Protein AF-A0A496W7U0-F1 (afdb_monomer_lite)

Sequence (108 aa):
MPLSRFNLAVQVLSKNGKTNIRILRNWAQSKGWVKKPRNDGPEVWGLQQNDIFSWRLKIKPEVSTRQGLESSSQKPRFDARLNDKGIYINPFTGQTGNRSVGTHLELE

Structure (mmCIF, N/CA/C/O backbone):
data_AF-A0A496W7U0-F1
#
_entry.id   AF-A0A496W7U0-F1
#
loop_
_atom_site.group_PDB
_atom_site.id
_atom_site.type_symbol
_atom_site.label_atom_id
_atom_site.label_alt_id
_atom_site.label_comp_id
_atom_site.label_asym_id
_atom_site.label_entity_id
_atom_site.label_seq_id
_atom_site.pdbx_PDB_ins_code
_atom_site.Cartn_x
_atom_site.Cartn_y
_atom_site.Cartn_z
_atom_site.occupancy
_atom_site.B_iso_or_equiv
_atom_site.auth_seq_id
_atom_site.auth_comp_id
_atom_site.auth_asym_id
_atom_site.auth_atom_id
_atom_site.pdbx_PDB_model_num
ATOM 1 N N . MET A 1 1 ? 16.725 -14.644 13.615 1.00 49.56 1 MET A N 1
ATOM 2 C CA . MET A 1 1 ? 15.330 -14.717 13.124 1.00 49.56 1 MET A CA 1
ATOM 3 C C . MET A 1 1 ? 15.364 -14.674 11.603 1.00 49.56 1 MET A C 1
ATOM 5 O O . MET A 1 1 ? 15.985 -13.746 11.092 1.00 49.56 1 MET A O 1
ATOM 9 N N . PRO A 1 2 ? 14.783 -15.645 10.879 1.00 61.38 2 PRO A N 1
ATOM 10 C CA . PRO A 1 2 ? 14.712 -15.582 9.420 1.00 61.38 2 PRO A CA 1
ATOM 11 C C . PRO A 1 2 ? 13.890 -14.363 8.972 1.00 61.38 2 PRO A C 1
ATOM 13 O O . PRO A 1 2 ? 12.953 -13.945 9.656 1.00 61.38 2 PRO A O 1
ATOM 16 N N . LEU A 1 3 ? 14.262 -13.766 7.837 1.00 65.94 3 LEU A N 1
ATOM 17 C CA . LEU A 1 3 ? 13.502 -12.673 7.229 1.00 65.94 3 LEU A CA 1
ATOM 18 C C . LEU A 1 3 ? 12.130 -13.189 6.774 1.00 65.94 3 LEU A C 1
ATOM 20 O O . LEU A 1 3 ? 12.036 -14.262 6.184 1.00 65.94 3 LEU A O 1
ATOM 24 N N . SER A 1 4 ? 11.066 -12.417 7.018 1.00 83.69 4 SER A N 1
ATOM 25 C CA . SER A 1 4 ? 9.735 -12.746 6.497 1.00 83.69 4 SER A CA 1
ATOM 26 C C . SER A 1 4 ? 9.720 -12.714 4.963 1.00 83.69 4 SER A C 1
ATOM 28 O O . SER A 1 4 ? 10.492 -11.975 4.345 1.00 83.69 4 SER A O 1
ATOM 30 N N . ARG A 1 5 ? 8.794 -13.456 4.340 1.00 86.62 5 ARG A N 1
ATOM 31 C CA . ARG A 1 5 ? 8.587 -13.453 2.875 1.00 86.62 5 ARG A CA 1
ATOM 32 C C . ARG A 1 5 ? 8.431 -12.044 2.314 1.00 86.62 5 ARG A C 1
ATOM 34 O O . ARG A 1 5 ? 9.046 -11.707 1.309 1.00 86.62 5 ARG A O 1
ATOM 41 N N . PHE A 1 6 ? 7.682 -11.197 3.020 1.00 90.25 6 PHE A N 1
ATOM 42 C CA . PHE A 1 6 ? 7.543 -9.786 2.676 1.00 90.25 6 PHE A CA 1
ATOM 43 C C . PHE A 1 6 ? 8.904 -9.081 2.604 1.00 90.25 6 PHE A C 1
ATOM 45 O O . PHE A 1 6 ? 9.186 -8.396 1.627 1.00 90.25 6 PHE A O 1
ATOM 52 N N . ASN A 1 7 ? 9.762 -9.249 3.615 1.00 89.44 7 ASN A N 1
ATOM 53 C CA . ASN A 1 7 ? 11.061 -8.579 3.651 1.00 89.44 7 ASN A CA 1
ATOM 54 C C . ASN A 1 7 ? 11.986 -9.061 2.528 1.00 89.44 7 ASN A C 1
ATOM 56 O O . ASN A 1 7 ? 12.666 -8.234 1.925 1.00 89.44 7 ASN A O 1
ATOM 60 N N . LEU A 1 8 ? 11.976 -10.360 2.217 1.00 90.00 8 LEU A N 1
ATOM 61 C CA . LEU A 1 8 ? 12.714 -10.914 1.077 1.00 90.00 8 LEU A CA 1
ATOM 62 C C . LEU A 1 8 ? 12.209 -10.328 -0.250 1.00 90.00 8 LEU A C 1
ATOM 64 O O . LEU A 1 8 ? 13.005 -9.853 -1.054 1.00 90.00 8 LEU A O 1
ATOM 68 N N . ALA A 1 9 ? 10.889 -10.263 -0.442 1.00 91.12 9 ALA A N 1
ATOM 69 C CA . ALA A 1 9 ? 10.295 -9.662 -1.633 1.00 91.12 9 ALA A CA 1
ATOM 70 C C . ALA A 1 9 ? 10.626 -8.163 -1.762 1.00 91.12 9 ALA A C 1
ATOM 72 O O . ALA A 1 9 ? 10.898 -7.685 -2.856 1.00 91.12 9 ALA A O 1
ATOM 73 N N . VAL A 1 10 ? 10.683 -7.413 -0.654 1.00 92.88 10 VAL A N 1
ATOM 74 C CA . VAL A 1 10 ? 11.091 -5.997 -0.680 1.00 92.88 10 VAL A CA 1
ATOM 75 C C . VAL A 1 10 ? 12.553 -5.816 -1.096 1.00 92.88 10 VAL A C 1
ATOM 77 O O . VAL A 1 10 ? 12.878 -4.804 -1.717 1.00 92.88 10 VAL A O 1
ATOM 80 N N . GLN A 1 11 ? 13.449 -6.755 -0.776 1.00 92.44 11 GLN A N 1
ATOM 81 C CA . GLN A 1 11 ? 14.871 -6.630 -1.122 1.00 92.44 11 GLN A CA 1
ATOM 82 C C . GLN A 1 11 ? 15.113 -6.609 -2.633 1.00 92.44 11 GLN A C 1
ATOM 84 O O . GLN A 1 11 ? 15.993 -5.868 -3.078 1.00 92.44 11 GLN A O 1
ATOM 89 N N . VAL A 1 12 ? 14.312 -7.351 -3.400 1.00 92.38 12 VAL A N 1
ATOM 90 C CA . VAL A 1 12 ? 14.453 -7.471 -4.859 1.00 92.38 12 VAL A CA 1
ATOM 91 C C . VAL A 1 12 ? 13.717 -6.385 -5.651 1.00 92.38 12 VAL A C 1
ATOM 93 O O . VAL A 1 12 ? 13.934 -6.280 -6.853 1.00 92.38 12 VAL A O 1
ATOM 96 N N . LEU A 1 13 ? 12.897 -5.547 -5.001 1.00 93.56 13 LEU A N 1
ATOM 97 C CA . LEU A 1 13 ? 12.266 -4.395 -5.660 1.00 93.56 13 LEU A CA 1
ATOM 98 C C . LEU A 1 13 ? 13.306 -3.357 -6.096 1.00 93.56 13 LEU A C 1
ATOM 100 O O . LEU A 1 13 ? 14.365 -3.195 -5.462 1.00 93.56 13 LEU A O 1
ATOM 104 N N . SER A 1 14 ? 12.953 -2.573 -7.115 1.00 95.75 14 SER A N 1
ATOM 105 C CA . SER A 1 14 ? 13.757 -1.424 -7.522 1.00 95.75 14 SER A CA 1
ATOM 106 C C . SER A 1 14 ? 13.799 -0.355 -6.420 1.00 95.75 14 SER A C 1
ATOM 108 O O . SER A 1 14 ? 13.093 -0.396 -5.401 1.00 95.75 14 SER A O 1
ATOM 110 N N . LYS A 1 15 ? 14.639 0.665 -6.625 1.00 96.06 15 LYS A N 1
ATOM 111 C CA . LYS A 1 15 ? 14.666 1.846 -5.752 1.00 96.06 15 LYS A CA 1
ATOM 112 C C . LYS A 1 15 ? 13.291 2.528 -5.687 1.00 96.06 15 LYS A C 1
ATOM 114 O O . LYS A 1 15 ? 12.916 3.007 -4.612 1.00 96.06 15 LYS A O 1
ATOM 119 N N . ASN A 1 16 ? 12.541 2.534 -6.791 1.00 95.62 16 ASN A N 1
ATOM 120 C CA . ASN A 1 16 ? 11.212 3.137 -6.854 1.00 95.62 16 ASN A CA 1
ATOM 121 C C . ASN A 1 16 ? 10.214 2.333 -6.020 1.00 95.62 16 ASN A C 1
ATOM 123 O O . ASN A 1 16 ? 9.586 2.919 -5.143 1.00 95.62 16 ASN A O 1
ATOM 127 N N . GLY A 1 17 ? 10.164 1.003 -6.154 1.00 95.94 17 GLY A N 1
ATOM 128 C CA . GLY A 1 17 ? 9.286 0.155 -5.341 1.00 95.94 17 GLY A CA 1
ATOM 129 C C . GLY A 1 17 ? 9.553 0.293 -3.841 1.00 95.94 17 GLY A C 1
ATOM 130 O O . GLY A 1 17 ? 8.630 0.490 -3.048 1.00 95.94 17 GLY A O 1
ATOM 131 N N . LYS A 1 18 ? 10.827 0.310 -3.428 1.00 97.12 18 LYS A N 1
ATOM 132 C CA . LYS A 1 18 ? 11.213 0.556 -2.022 1.00 97.12 18 LYS A CA 1
ATOM 133 C C . LYS A 1 18 ? 10.772 1.941 -1.529 1.00 97.12 18 LYS A C 1
ATOM 135 O O . LYS A 1 18 ? 10.313 2.075 -0.391 1.00 97.12 18 LYS A O 1
ATOM 140 N N . THR A 1 19 ? 10.895 2.963 -2.375 1.00 97.44 19 THR A N 1
ATOM 141 C CA . THR A 1 19 ? 10.459 4.336 -2.068 1.00 97.44 19 THR A CA 1
ATOM 142 C C . THR A 1 19 ? 8.939 4.424 -1.959 1.00 97.44 19 THR A C 1
ATOM 144 O O . THR A 1 19 ? 8.427 4.969 -0.984 1.00 97.44 19 THR A O 1
ATOM 147 N N . ASN A 1 20 ? 8.212 3.801 -2.883 1.00 98.06 20 ASN A N 1
ATOM 148 C CA . ASN A 1 20 ? 6.756 3.761 -2.897 1.00 98.06 20 ASN A CA 1
ATOM 149 C C . ASN A 1 20 ? 6.199 3.045 -1.664 1.00 98.06 20 ASN A C 1
ATOM 151 O O . ASN A 1 20 ? 5.284 3.555 -1.023 1.00 98.06 20 ASN A O 1
ATOM 155 N N . ILE A 1 21 ? 6.818 1.943 -1.225 1.00 97.81 21 ILE A N 1
ATOM 156 C CA . ILE A 1 21 ? 6.473 1.301 0.054 1.00 97.81 21 ILE A CA 1
ATOM 157 C C . ILE A 1 21 ? 6.657 2.264 1.232 1.00 97.81 21 ILE A C 1
ATOM 159 O O . ILE A 1 21 ? 5.800 2.320 2.114 1.00 97.81 21 ILE A O 1
ATOM 163 N N . ARG A 1 22 ? 7.752 3.034 1.269 1.00 97.69 22 ARG A N 1
ATOM 164 C CA . ARG A 1 22 ? 7.975 4.038 2.322 1.00 97.69 22 ARG A CA 1
ATOM 165 C C . ARG A 1 22 ? 6.886 5.114 2.307 1.00 97.69 22 ARG A C 1
ATOM 167 O O . ARG A 1 22 ? 6.350 5.426 3.365 1.00 97.69 22 ARG A O 1
ATOM 174 N N . ILE A 1 23 ? 6.534 5.636 1.133 1.00 98.12 23 ILE A N 1
ATOM 175 C CA . ILE A 1 23 ? 5.466 6.635 0.976 1.00 98.12 23 ILE A CA 1
ATOM 176 C C . ILE A 1 23 ? 4.132 6.073 1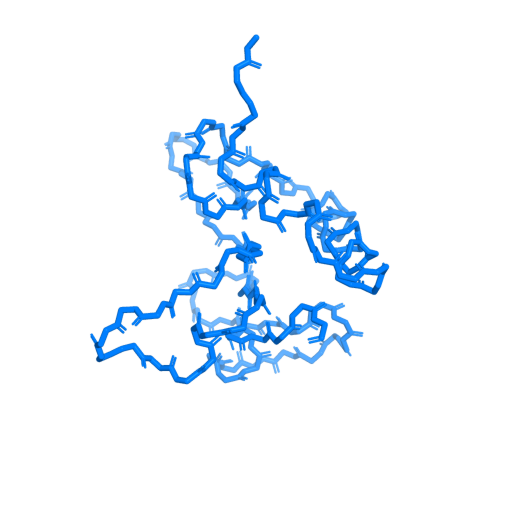.475 1.00 98.12 23 ILE A C 1
ATOM 178 O O . ILE A 1 23 ? 3.461 6.716 2.278 1.00 98.12 23 ILE A O 1
ATOM 182 N N . LEU A 1 24 ? 3.774 4.851 1.073 1.00 98.50 24 LEU A N 1
ATOM 183 C CA . LEU A 1 24 ? 2.530 4.198 1.486 1.00 98.50 24 LEU A CA 1
ATOM 184 C C . LEU A 1 24 ? 2.469 3.952 3.000 1.00 98.50 24 LEU A C 1
ATOM 186 O O . LEU A 1 24 ? 1.418 4.146 3.609 1.00 98.50 24 LEU A O 1
ATOM 190 N N . ARG A 1 25 ? 3.589 3.571 3.626 1.00 98.31 25 ARG A N 1
ATOM 191 C CA . ARG A 1 25 ? 3.693 3.436 5.090 1.00 98.31 25 ARG A CA 1
ATOM 192 C C . ARG A 1 25 ? 3.488 4.771 5.795 1.00 98.31 25 ARG A C 1
ATOM 194 O O . ARG A 1 25 ? 2.659 4.847 6.697 1.00 98.3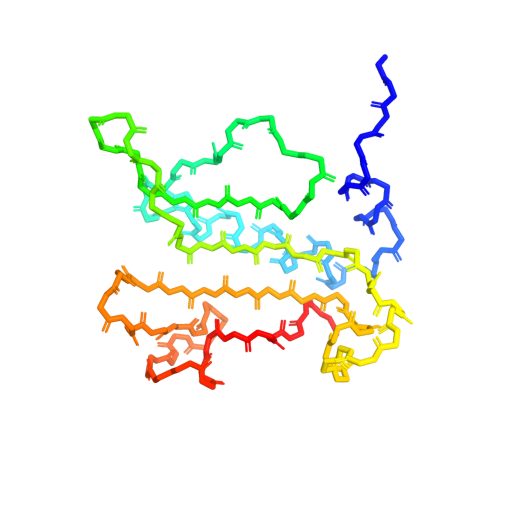1 25 ARG A O 1
ATOM 201 N N . ASN A 1 26 ? 4.187 5.815 5.353 1.00 98.19 26 ASN A N 1
ATOM 202 C CA . ASN A 1 26 ? 4.046 7.160 5.914 1.00 98.19 26 ASN A CA 1
ATOM 203 C C . ASN A 1 26 ? 2.612 7.680 5.750 1.00 98.19 26 ASN A C 1
ATOM 205 O O . ASN A 1 26 ? 2.066 8.307 6.653 1.00 98.19 26 ASN A O 1
ATOM 209 N N . TRP A 1 27 ? 1.979 7.383 4.614 1.00 97.88 27 TRP A N 1
ATOM 210 C CA . TRP A 1 27 ? 0.583 7.716 4.369 1.00 97.88 27 TRP A CA 1
ATOM 211 C C . TRP A 1 27 ? -0.367 6.970 5.315 1.00 97.88 27 TRP A C 1
ATOM 213 O O . TRP A 1 27 ? -1.235 7.590 5.917 1.00 97.88 27 TRP A O 1
ATOM 223 N N . ALA A 1 28 ? -0.192 5.662 5.517 1.00 98.19 28 ALA A N 1
ATOM 224 C CA . ALA A 1 28 ? -1.003 4.920 6.484 1.00 98.19 28 ALA A CA 1
ATOM 225 C C . ALA A 1 28 ? -0.828 5.454 7.917 1.00 98.19 28 ALA A C 1
ATOM 227 O O . ALA A 1 28 ? -1.810 5.623 8.640 1.00 98.19 28 ALA A O 1
ATOM 228 N N . GLN A 1 29 ? 0.408 5.779 8.304 1.00 97.88 29 GLN A N 1
ATOM 229 C CA . GLN A 1 29 ? 0.719 6.377 9.602 1.00 97.88 29 GLN A CA 1
ATOM 230 C C . GLN A 1 29 ? 0.070 7.754 9.776 1.00 97.88 29 GLN A C 1
ATOM 232 O O . GLN A 1 29 ? -0.517 8.011 10.823 1.00 97.88 29 GLN A O 1
ATOM 237 N N . SER A 1 30 ? 0.096 8.617 8.754 1.00 97.25 30 SER A N 1
ATOM 238 C CA . SER A 1 30 ? -0.538 9.944 8.826 1.00 97.25 30 SER A CA 1
ATOM 239 C C . SER A 1 30 ? -2.066 9.884 8.921 1.00 97.25 30 SER A C 1
ATOM 241 O O . SER A 1 30 ? -2.695 10.839 9.370 1.00 97.25 30 SER A O 1
ATOM 243 N N . LYS A 1 31 ? -2.680 8.751 8.552 1.00 96.56 31 LYS A N 1
ATOM 244 C CA . LYS A 1 31 ? -4.106 8.463 8.779 1.00 96.56 31 LYS A CA 1
ATOM 245 C C . LYS A 1 31 ? -4.407 7.859 10.155 1.00 96.56 31 LYS A C 1
ATOM 247 O O . LYS A 1 31 ? -5.569 7.572 10.435 1.00 96.56 31 LYS A O 1
ATOM 252 N N . GLY A 1 32 ? -3.394 7.637 10.992 1.00 96.44 32 GLY A N 1
ATOM 253 C CA . GLY A 1 32 ? -3.539 6.974 12.289 1.00 96.44 32 GLY A CA 1
ATOM 254 C C . GLY A 1 32 ? -3.829 5.474 12.182 1.00 96.44 32 GLY A C 1
ATOM 255 O O . GLY A 1 32 ? -4.338 4.876 13.127 1.00 96.44 32 GLY A O 1
ATOM 256 N N . TRP A 1 33 ? -3.554 4.849 11.033 1.00 96.88 33 TRP A N 1
ATOM 257 C CA . TRP A 1 33 ? -3.764 3.415 10.862 1.00 96.88 33 TRP A CA 1
ATOM 258 C C . TRP A 1 33 ? -2.629 2.621 11.493 1.00 96.88 33 TRP A C 1
ATOM 260 O O . TRP A 1 33 ? -1.456 2.985 11.408 1.00 96.88 33 TRP A O 1
ATOM 270 N N . VAL A 1 34 ? -2.982 1.484 12.078 1.00 96.19 34 VAL A N 1
ATOM 271 C CA . VAL A 1 34 ? -2.032 0.571 12.706 1.00 96.19 34 VAL A CA 1
ATOM 272 C C . VAL A 1 34 ? -1.668 -0.553 11.746 1.00 96.19 34 VAL A C 1
ATOM 274 O O . VAL A 1 34 ? -2.500 -1.049 10.978 1.00 96.19 34 VAL A O 1
ATOM 277 N N . LYS A 1 35 ? -0.403 -0.971 11.785 1.00 96.06 35 LYS A N 1
ATOM 278 C CA . LYS A 1 35 ? 0.071 -2.148 11.058 1.00 96.06 35 LYS A CA 1
ATOM 279 C C . LYS A 1 35 ? -0.452 -3.411 11.743 1.00 96.06 35 LYS A C 1
ATOM 281 O O . LYS A 1 35 ? -0.279 -3.574 12.949 1.00 96.06 35 LYS A O 1
ATOM 286 N N . LYS A 1 36 ? -1.049 -4.326 10.975 1.00 93.56 36 LYS A N 1
ATOM 287 C CA . LYS A 1 36 ? -1.513 -5.622 11.484 1.00 93.56 36 LYS A CA 1
ATOM 288 C C . LYS A 1 36 ? -0.311 -6.435 11.997 1.00 93.56 36 LYS A C 1
ATOM 290 O O . LYS A 1 36 ? 0.639 -6.634 11.230 1.00 93.56 36 LYS A O 1
ATOM 295 N N . PRO A 1 37 ? -0.325 -6.919 13.251 1.00 85.94 37 PRO A N 1
ATOM 296 C CA . PRO A 1 37 ? 0.754 -7.747 13.778 1.00 85.94 37 PRO A CA 1
ATOM 297 C C . PRO A 1 37 ? 0.785 -9.121 13.092 1.00 85.94 37 PRO A C 1
ATOM 299 O O . PRO A 1 37 ? -0.259 -9.646 12.714 1.00 85.94 37 PRO A O 1
ATOM 302 N N . ARG A 1 38 ? 1.995 -9.692 12.962 1.00 70.75 38 ARG A N 1
ATOM 303 C CA . ARG A 1 38 ? 2.289 -11.063 12.486 1.00 70.75 38 ARG A CA 1
ATOM 304 C C . ARG A 1 38 ? 1.512 -11.480 11.224 1.00 70.75 38 ARG A C 1
ATOM 306 O O . ARG A 1 38 ? 0.483 -12.142 11.306 1.00 70.75 38 ARG A O 1
ATOM 313 N N . ASN A 1 39 ? 2.036 -11.129 10.048 1.00 69.75 39 ASN A N 1
ATOM 314 C CA . ASN A 1 39 ? 1.505 -11.608 8.772 1.00 69.75 39 ASN A CA 1
ATOM 315 C C . ASN A 1 39 ? 2.633 -12.164 7.892 1.00 69.75 39 ASN A C 1
ATOM 317 O O . ASN A 1 39 ? 3.565 -11.427 7.571 1.00 69.75 39 ASN A O 1
ATOM 321 N N . ASP A 1 40 ? 2.521 -13.428 7.477 1.00 76.19 40 ASP A N 1
ATOM 322 C CA . ASP A 1 40 ? 3.447 -14.071 6.526 1.00 76.19 40 ASP A CA 1
ATOM 323 C C . ASP A 1 40 ? 3.165 -13.688 5.063 1.00 76.19 40 ASP A C 1
ATOM 325 O O . ASP A 1 40 ? 3.861 -14.129 4.149 1.00 76.19 40 ASP A O 1
ATOM 329 N N . GLY A 1 41 ? 2.142 -12.860 4.838 1.00 84.69 41 GLY A N 1
ATOM 330 C CA . GLY A 1 41 ? 1.747 -12.346 3.532 1.00 84.69 41 GLY A CA 1
ATOM 331 C C . GLY A 1 41 ? 1.956 -10.831 3.383 1.00 84.69 41 GLY A C 1
ATOM 332 O O . GLY A 1 41 ? 2.946 -10.281 3.868 1.00 84.69 41 GLY A O 1
ATOM 333 N N . PRO A 1 42 ? 1.026 -10.129 2.707 1.00 92.25 42 PRO A N 1
ATOM 334 C CA . PRO A 1 42 ? 1.102 -8.686 2.501 1.00 92.25 42 PRO A CA 1
ATOM 335 C C . PRO A 1 42 ? 1.311 -7.905 3.798 1.00 92.25 42 PRO A C 1
ATOM 337 O O . PRO A 1 42 ? 0.761 -8.253 4.843 1.00 92.25 42 PRO A O 1
ATOM 340 N N . GLU A 1 43 ? 2.007 -6.777 3.733 1.00 95.44 43 GLU A N 1
ATOM 341 C CA . GLU A 1 43 ? 1.972 -5.834 4.845 1.00 95.44 43 GLU A CA 1
ATOM 342 C C . GLU A 1 43 ? 0.617 -5.120 4.838 1.00 95.44 43 GLU A C 1
ATOM 344 O O . GLU A 1 43 ? 0.235 -4.511 3.839 1.00 95.44 43 GLU A O 1
ATOM 349 N N . VAL A 1 44 ? -0.129 -5.218 5.939 1.00 96.88 44 VAL A N 1
ATOM 350 C CA . VAL A 1 44 ? -1.493 -4.685 6.031 1.00 96.88 44 VAL A CA 1
ATOM 351 C C . VAL A 1 44 ? -1.565 -3.607 7.101 1.00 96.88 44 VAL A C 1
ATOM 353 O O . VAL A 1 44 ? -1.102 -3.815 8.219 1.00 96.88 44 VAL A O 1
ATOM 356 N N . TRP A 1 45 ? -2.195 -2.487 6.764 1.00 97.75 45 TRP A N 1
ATOM 357 C CA . TRP A 1 45 ? -2.490 -1.377 7.664 1.00 97.75 45 TRP A CA 1
ATOM 358 C C . TRP A 1 45 ? -3.994 -1.126 7.706 1.00 97.75 45 TRP A C 1
ATOM 360 O O . TRP A 1 45 ? -4.694 -1.351 6.713 1.00 97.75 45 TRP A O 1
ATOM 370 N N . GLY A 1 46 ? -4.510 -0.683 8.847 1.00 97.19 46 GLY A N 1
ATOM 371 C CA . GLY A 1 46 ? -5.944 -0.500 9.034 1.00 97.19 46 GLY A CA 1
ATOM 372 C C . GLY A 1 46 ? -6.323 0.087 10.385 1.00 97.19 46 GLY A C 1
ATOM 373 O O . GLY A 1 46 ? -5.473 0.533 11.148 1.00 97.19 46 GLY A O 1
ATOM 374 N N . LEU A 1 47 ? -7.621 0.084 10.664 1.00 96.50 47 LEU A N 1
ATOM 375 C CA . LEU A 1 47 ? -8.174 0.465 11.959 1.00 96.50 47 LEU A CA 1
ATOM 376 C C . LEU A 1 47 ? -8.328 -0.787 12.826 1.00 96.50 47 LEU A C 1
ATOM 378 O O . LEU A 1 47 ? -8.807 -1.810 12.339 1.00 96.50 47 LEU A O 1
ATOM 382 N N . GLN A 1 48 ? -7.947 -0.691 14.097 1.00 93.62 48 GLN A N 1
ATOM 383 C CA . GLN A 1 48 ? -8.215 -1.707 15.113 1.00 93.62 48 GLN A CA 1
ATOM 384 C C . GLN A 1 48 ? -9.282 -1.151 16.060 1.00 93.62 48 GLN A C 1
ATOM 386 O O . GLN A 1 48 ? -9.056 -0.120 16.689 1.00 93.62 48 GLN A O 1
ATOM 391 N N . GLN A 1 49 ? -10.442 -1.802 16.140 1.00 90.88 49 GLN A N 1
ATOM 392 C CA . GLN A 1 49 ? -11.541 -1.414 17.030 1.00 90.88 49 GLN A CA 1
ATOM 393 C C . GLN A 1 49 ? -12.145 -2.673 17.647 1.00 90.88 49 GLN A C 1
ATOM 395 O O . GLN A 1 49 ? -12.584 -3.540 16.900 1.00 90.88 49 GLN A O 1
ATOM 400 N N . ASN A 1 50 ? -12.180 -2.766 18.981 1.00 85.19 50 ASN A N 1
ATOM 401 C CA . ASN A 1 50 ? -12.824 -3.862 19.724 1.00 85.19 50 ASN A CA 1
ATOM 402 C C . ASN A 1 50 ? -12.495 -5.251 19.137 1.00 85.19 50 ASN A C 1
ATOM 404 O O . ASN A 1 50 ? -13.379 -5.963 18.672 1.00 85.19 50 ASN A O 1
ATOM 408 N N . ASP A 1 51 ? -11.200 -5.570 19.054 1.00 87.12 51 ASP A N 1
ATOM 409 C CA . ASP A 1 51 ? -10.630 -6.796 18.458 1.00 87.12 51 ASP A CA 1
ATOM 410 C C . ASP A 1 51 ? -10.826 -7.005 16.946 1.00 87.12 51 ASP A C 1
ATOM 412 O O . ASP A 1 51 ? -10.155 -7.843 16.339 1.00 87.12 51 ASP A O 1
ATOM 416 N N . ILE A 1 52 ? -11.625 -6.173 16.281 1.00 91.25 52 ILE A N 1
ATOM 417 C CA . ILE A 1 52 ? -11.831 -6.226 14.836 1.00 91.25 52 ILE A CA 1
ATOM 418 C C . ILE A 1 52 ? -10.783 -5.362 14.127 1.00 91.25 52 ILE A C 1
ATOM 420 O O . ILE A 1 52 ? -10.715 -4.141 14.294 1.00 91.25 52 ILE A O 1
ATOM 424 N N . PHE A 1 53 ? -9.981 -6.004 13.274 1.00 93.38 53 PHE A N 1
ATOM 425 C CA . PHE A 1 53 ? -9.064 -5.315 12.370 1.00 93.38 53 PHE A CA 1
ATOM 426 C C . PHE A 1 53 ? -9.722 -5.067 11.010 1.00 93.38 53 PHE A C 1
ATOM 428 O O . PHE A 1 53 ? -10.007 -6.004 10.259 1.00 93.38 53 PHE A O 1
ATOM 435 N N . SER A 1 54 ? -9.880 -3.799 10.643 1.00 95.25 54 SER A N 1
ATOM 436 C CA . SER A 1 54 ? -10.421 -3.389 9.353 1.00 95.25 54 SER A CA 1
ATOM 437 C C . SER A 1 54 ? -9.340 -2.779 8.461 1.00 95.25 54 SER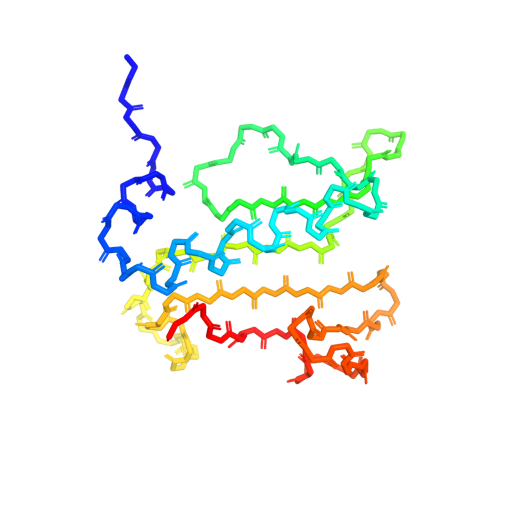 A C 1
ATOM 439 O O . SER A 1 54 ? -8.857 -1.667 8.687 1.00 95.25 54 SER A O 1
ATOM 441 N N . TRP A 1 55 ? -8.945 -3.512 7.415 1.00 96.06 55 TRP A N 1
ATOM 442 C CA . TRP A 1 55 ? -7.846 -3.095 6.543 1.00 96.06 55 TRP A CA 1
ATOM 443 C C . TRP A 1 55 ? -8.190 -1.841 5.727 1.00 96.06 55 TRP A C 1
ATOM 445 O O . TRP A 1 55 ? -9.324 -1.662 5.268 1.00 96.06 55 TRP A O 1
ATOM 455 N N . ARG A 1 56 ? -7.180 -1.004 5.500 1.00 97.75 56 ARG A N 1
ATOM 456 C CA . ARG A 1 56 ? -7.230 0.214 4.681 1.00 97.75 56 ARG A CA 1
ATOM 457 C C . ARG A 1 56 ? -6.118 0.270 3.640 1.00 97.75 56 ARG A C 1
ATOM 459 O O . ARG A 1 56 ? -6.343 0.806 2.568 1.00 97.75 56 ARG A O 1
ATOM 466 N N . LEU A 1 57 ? -4.973 -0.357 3.900 1.00 98.06 57 LEU A N 1
ATOM 467 C CA . LEU A 1 57 ? -3.879 -0.496 2.940 1.00 98.06 57 LEU A CA 1
ATOM 468 C C . LEU A 1 57 ? -3.310 -1.917 2.995 1.00 98.06 57 LEU A C 1
ATOM 470 O O . LEU A 1 57 ? -3.110 -2.472 4.075 1.00 98.06 57 LEU A O 1
ATOM 474 N N . LYS A 1 58 ? -3.033 -2.500 1.830 1.00 97.19 58 LYS A N 1
ATOM 475 C CA . LYS A 1 58 ? -2.303 -3.761 1.668 1.00 97.19 58 LYS A CA 1
ATOM 476 C C . LYS A 1 58 ? -1.152 -3.535 0.703 1.00 97.19 58 LYS A C 1
ATOM 478 O O . LYS A 1 58 ? -1.402 -3.199 -0.446 1.00 97.19 58 LYS A O 1
ATOM 483 N N . ILE A 1 59 ? 0.078 -3.774 1.137 1.00 97.12 59 ILE A N 1
ATOM 484 C CA . ILE A 1 59 ? 1.284 -3.699 0.308 1.00 97.12 59 ILE A CA 1
ATOM 485 C C . ILE A 1 59 ? 1.712 -5.130 -0.030 1.00 97.12 59 ILE A C 1
ATOM 487 O O . ILE A 1 59 ? 1.936 -5.942 0.870 1.00 97.12 59 ILE A O 1
ATOM 491 N N . LYS A 1 60 ? 1.810 -5.450 -1.322 1.00 95.19 60 LYS A N 1
ATOM 492 C CA . LYS A 1 60 ? 2.048 -6.799 -1.855 1.00 95.19 60 LYS A CA 1
ATOM 493 C C . LYS A 1 60 ? 3.292 -6.790 -2.762 1.00 95.19 60 LYS A C 1
ATOM 495 O O . LYS A 1 60 ? 3.153 -6.743 -3.981 1.00 95.19 60 LYS A O 1
ATOM 500 N N . PRO A 1 61 ? 4.506 -6.797 -2.187 1.00 92.94 61 PRO A N 1
ATOM 501 C CA . PRO A 1 61 ? 5.745 -6.817 -2.964 1.00 92.94 61 PRO A CA 1
ATOM 502 C C . PRO A 1 61 ? 5.976 -8.170 -3.647 1.00 92.94 61 PRO A C 1
ATOM 504 O O . PRO A 1 61 ? 6.656 -8.245 -4.661 1.00 92.94 61 PRO A O 1
ATOM 507 N N . GLU A 1 62 ? 5.411 -9.243 -3.092 1.00 89.31 62 GLU A N 1
ATOM 508 C CA . GLU A 1 62 ? 5.520 -10.583 -3.653 1.00 89.31 62 GLU A CA 1
ATOM 509 C C . GLU A 1 62 ? 4.597 -10.743 -4.868 1.00 89.31 62 GLU A C 1
ATOM 511 O O . GLU A 1 62 ? 3.376 -10.559 -4.783 1.00 89.31 62 GLU A O 1
ATOM 516 N N . VAL A 1 63 ? 5.198 -11.117 -5.995 1.00 84.12 63 VAL A N 1
ATOM 517 C CA . VAL A 1 63 ? 4.479 -11.514 -7.205 1.00 84.12 63 VAL A CA 1
ATOM 518 C C . VAL A 1 63 ? 3.909 -12.917 -7.030 1.00 84.12 63 VAL A C 1
ATOM 520 O O . VAL A 1 63 ? 4.517 -13.785 -6.410 1.00 84.12 63 VAL A O 1
ATOM 523 N N . SER A 1 64 ? 2.727 -13.159 -7.583 1.00 77.56 64 SER A N 1
ATOM 524 C CA . SER A 1 64 ? 2.127 -14.485 -7.627 1.00 77.56 64 SER A CA 1
ATOM 525 C C . SER A 1 64 ? 1.951 -14.915 -9.073 1.00 77.56 64 SER A C 1
ATOM 527 O O . SER A 1 64 ? 1.313 -14.223 -9.863 1.00 77.56 64 SER A O 1
ATOM 529 N N . THR A 1 65 ? 2.500 -16.082 -9.392 1.00 72.94 65 THR A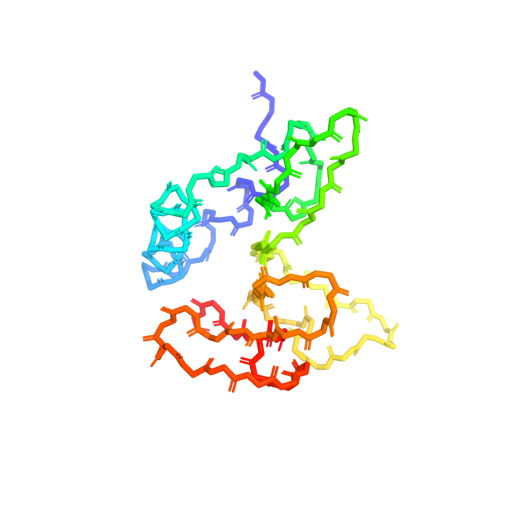 N 1
ATOM 530 C CA . THR A 1 65 ? 2.432 -16.725 -10.712 1.00 72.94 65 THR A CA 1
ATOM 531 C C . THR A 1 65 ? 1.414 -17.866 -10.749 1.00 72.94 65 THR A C 1
ATOM 533 O O . THR A 1 65 ? 1.377 -18.643 -11.700 1.00 72.94 65 THR A O 1
ATOM 536 N N . ARG A 1 66 ? 0.575 -17.994 -9.711 1.00 77.31 66 ARG A N 1
ATOM 537 C CA . ARG A 1 66 ? -0.453 -19.037 -9.656 1.00 77.31 66 ARG A CA 1
ATOM 538 C C . ARG A 1 66 ? -1.433 -18.863 -10.819 1.00 77.31 66 ARG A C 1
ATOM 540 O O . ARG A 1 66 ? -1.969 -17.775 -11.031 1.00 77.31 66 ARG A O 1
ATOM 547 N N . GLN A 1 67 ? -1.692 -19.955 -11.533 1.00 73.56 67 GLN A N 1
ATOM 548 C CA . GLN A 1 67 ? -2.630 -19.983 -12.652 1.00 73.56 67 GLN A CA 1
ATOM 549 C C . GLN A 1 67 ? -4.039 -19.554 -12.199 1.00 73.56 67 GLN A C 1
ATOM 551 O O . GLN A 1 67 ? -4.506 -19.967 -11.135 1.00 73.56 67 GLN A O 1
ATOM 556 N N . GLY A 1 68 ? -4.702 -18.711 -12.998 1.00 74.62 68 GLY A N 1
ATOM 557 C CA . GLY A 1 68 ? -6.049 -18.190 -12.722 1.00 74.62 68 GLY A CA 1
ATOM 558 C C . GLY A 1 68 ? -6.107 -16.877 -11.927 1.00 74.62 68 GLY A C 1
ATOM 559 O O . GLY A 1 68 ? -7.200 -16.415 -11.612 1.00 74.62 68 GLY A O 1
ATOM 560 N N . LEU A 1 69 ? -4.966 -16.261 -11.598 1.00 77.25 69 LEU A N 1
ATOM 561 C CA . LEU A 1 69 ? -4.931 -14.921 -11.005 1.00 77.25 69 LEU A CA 1
ATOM 562 C C . LEU A 1 69 ? -4.946 -13.819 -12.072 1.00 77.25 69 LEU A C 1
ATOM 564 O O . LEU A 1 69 ? -4.435 -14.002 -13.175 1.00 77.25 69 LEU A O 1
ATOM 568 N N . GLU A 1 70 ? -5.479 -12.647 -11.712 1.00 72.31 70 GLU A N 1
ATOM 569 C CA . GLU A 1 70 ? -5.389 -11.441 -12.545 1.00 72.31 70 GLU A CA 1
ATOM 570 C C . GLU A 1 70 ? -3.933 -11.138 -12.928 1.00 72.31 70 GLU A C 1
ATOM 572 O O . GLU A 1 70 ? -3.030 -11.339 -12.114 1.00 72.31 70 GLU A O 1
ATOM 577 N N . SER A 1 71 ? -3.704 -10.595 -14.127 1.00 74.44 71 SER A N 1
ATOM 578 C CA . SER A 1 71 ? -2.365 -10.275 -14.654 1.00 74.44 71 SER A CA 1
ATOM 579 C C . SER A 1 71 ? -1.555 -9.363 -13.729 1.00 74.44 71 SER A C 1
ATOM 581 O O . SER A 1 71 ? -0.360 -9.582 -13.537 1.00 74.44 71 SER A O 1
ATOM 583 N N . SER A 1 72 ? -2.221 -8.413 -13.062 1.00 76.44 72 SER A N 1
ATOM 584 C CA . SER A 1 72 ? -1.636 -7.553 -12.023 1.00 76.44 72 SER A CA 1
ATOM 585 C C . SER A 1 72 ? -0.978 -8.352 -10.896 1.00 76.44 72 SER A C 1
ATOM 587 O O . SER A 1 72 ? -0.081 -7.862 -10.215 1.00 76.44 72 SER A O 1
ATOM 589 N N . SER A 1 73 ? -1.383 -9.611 -10.698 1.00 76.12 73 SER A N 1
ATOM 590 C CA . SER A 1 73 ? -0.829 -10.467 -9.660 1.00 76.12 73 SER A CA 1
ATOM 591 C C . SER A 1 73 ? 0.623 -10.855 -9.875 1.00 76.12 73 SER A C 1
ATOM 593 O O . SER A 1 73 ? 1.305 -11.147 -8.892 1.00 76.12 73 SER A O 1
ATOM 595 N N . GLN A 1 74 ? 1.091 -10.773 -11.118 1.00 83.12 74 GLN A N 1
ATOM 596 C CA . GLN A 1 74 ? 2.470 -11.030 -11.519 1.00 83.12 74 GLN A CA 1
ATOM 597 C C . GLN A 1 74 ? 3.384 -9.816 -11.295 1.00 83.12 74 GLN A C 1
ATOM 599 O O . GLN A 1 74 ? 4.566 -9.878 -11.616 1.00 83.12 74 GLN A O 1
ATOM 604 N N . LYS A 1 75 ? 2.854 -8.724 -10.729 1.00 90.25 75 LYS A N 1
ATOM 605 C CA . LYS A 1 75 ? 3.601 -7.509 -10.401 1.00 90.25 75 LYS A CA 1
ATOM 606 C C . LYS A 1 75 ? 3.507 -7.165 -8.907 1.00 90.25 75 LYS A C 1
ATOM 608 O O . LYS A 1 75 ? 2.486 -7.471 -8.264 1.00 90.25 75 LYS A O 1
ATOM 613 N N . PRO A 1 76 ? 4.544 -6.516 -8.344 1.00 93.69 76 PRO A N 1
ATOM 614 C CA . PRO A 1 76 ? 4.454 -5.855 -7.050 1.00 93.69 76 PRO A CA 1
ATOM 615 C C . PRO A 1 76 ? 3.322 -4.829 -7.076 1.00 93.69 76 PRO A C 1
ATOM 617 O O . PRO A 1 76 ? 3.245 -3.996 -7.976 1.00 93.69 76 PRO A O 1
ATOM 620 N N . ARG A 1 77 ? 2.413 -4.893 -6.103 1.00 95.94 77 ARG A N 1
ATOM 621 C CA . ARG A 1 77 ? 1.191 -4.080 -6.120 1.00 95.94 77 ARG A CA 1
ATOM 622 C C . ARG A 1 77 ? 0.699 -3.700 -4.736 1.00 95.94 77 ARG A C 1
ATOM 624 O O . ARG A 1 77 ? 1.173 -4.215 -3.723 1.00 95.94 77 ARG A O 1
ATOM 631 N N . PHE A 1 78 ? -0.304 -2.841 -4.676 1.00 96.88 78 PHE A N 1
ATOM 632 C CA . PHE A 1 78 ? -0.983 -2.495 -3.441 1.00 96.88 78 PHE A CA 1
ATOM 633 C C . PHE A 1 78 ? -2.482 -2.262 -3.655 1.00 96.88 78 PHE A C 1
ATOM 635 O O . PHE A 1 78 ? -2.951 -2.015 -4.765 1.00 96.88 78 PHE A O 1
ATOM 642 N N . ASP A 1 79 ? -3.228 -2.351 -2.556 1.00 97.31 79 ASP A N 1
ATOM 643 C CA . ASP A 1 79 ? -4.632 -1.951 -2.497 1.00 97.31 79 ASP A CA 1
ATOM 644 C C . ASP A 1 79 ? -4.805 -0.919 -1.385 1.00 97.31 79 ASP A C 1
ATOM 646 O O . ASP A 1 79 ? -4.235 -1.082 -0.304 1.00 97.31 79 ASP A O 1
ATOM 650 N N . ALA A 1 80 ? -5.640 0.089 -1.605 1.00 97.94 80 ALA A N 1
ATOM 651 C CA . ALA A 1 80 ? -5.965 1.118 -0.638 1.00 97.94 80 ALA A CA 1
ATOM 652 C C . ALA A 1 80 ? -7.455 1.501 -0.680 1.00 97.94 80 ALA A C 1
ATOM 654 O O . ALA A 1 80 ? -8.048 1.730 -1.735 1.00 97.94 80 ALA A O 1
ATOM 655 N N . ARG A 1 81 ? -8.067 1.597 0.503 1.00 97.50 81 ARG A N 1
ATOM 656 C CA . ARG A 1 81 ? -9.451 2.040 0.691 1.00 97.50 81 ARG A CA 1
ATOM 657 C C . ARG A 1 81 ? -9.602 2.915 1.923 1.00 97.50 81 ARG A C 1
ATOM 659 O O . ARG A 1 81 ? -8.893 2.738 2.908 1.00 97.50 81 ARG A O 1
ATOM 666 N N . LEU A 1 82 ? -10.556 3.837 1.874 1.00 96.25 82 LEU A N 1
ATOM 667 C CA . LEU A 1 82 ? -10.850 4.763 2.966 1.00 96.25 82 LEU A CA 1
ATOM 668 C C . LEU A 1 82 ? -11.802 4.158 4.000 1.00 96.25 82 LEU A C 1
ATOM 670 O O . LEU A 1 82 ? -11.742 4.512 5.176 1.00 96.25 82 LEU A O 1
ATOM 674 N N . ASN A 1 83 ? -12.671 3.234 3.588 1.00 93.69 83 ASN A N 1
ATOM 675 C CA . ASN A 1 83 ? -13.653 2.617 4.472 1.00 93.69 83 ASN A CA 1
ATOM 676 C C . ASN A 1 83 ? -14.080 1.221 3.998 1.00 93.69 83 ASN A C 1
ATOM 678 O O . ASN A 1 83 ? -13.693 0.746 2.931 1.00 93.69 83 ASN A O 1
ATOM 682 N N . ASP A 1 84 ? -14.917 0.576 4.807 1.00 91.06 84 ASP A N 1
ATOM 683 C CA . ASP A 1 84 ? -15.520 -0.723 4.498 1.00 91.06 84 ASP A CA 1
ATOM 684 C C . ASP A 1 84 ? -16.718 -0.632 3.542 1.00 91.06 84 ASP A C 1
ATOM 686 O O . ASP A 1 84 ? -17.175 -1.653 3.042 1.00 91.06 84 ASP A O 1
ATOM 690 N N . LYS A 1 85 ? -17.183 0.585 3.231 1.00 90.31 85 LYS A N 1
ATOM 691 C CA . LYS A 1 85 ? -18.323 0.867 2.342 1.00 90.31 85 LYS A CA 1
ATOM 692 C C . LYS A 1 85 ? -17.941 0.906 0.855 1.00 90.31 85 LYS A C 1
ATOM 694 O O . LYS A 1 85 ? -18.749 1.306 0.027 1.00 90.31 85 LYS A O 1
ATOM 699 N N . GLY A 1 86 ? -16.713 0.516 0.509 1.00 89.75 86 GLY A N 1
ATOM 700 C CA . GLY A 1 86 ? -16.262 0.428 -0.881 1.00 89.75 86 GLY A CA 1
ATOM 701 C C . GLY A 1 86 ? -15.745 1.736 -1.482 1.00 89.75 86 GLY A C 1
ATOM 702 O O . GLY A 1 86 ? -15.677 1.832 -2.703 1.00 89.75 86 GLY A O 1
ATOM 703 N N . ILE A 1 87 ? -15.351 2.717 -0.659 1.00 96.88 87 ILE A N 1
ATOM 704 C CA . ILE A 1 87 ? -14.624 3.900 -1.143 1.00 96.88 87 ILE A CA 1
ATOM 705 C C . ILE A 1 87 ? -13.128 3.589 -1.180 1.00 96.88 87 ILE A C 1
ATOM 707 O O . ILE A 1 87 ? -12.486 3.431 -0.136 1.00 96.88 87 ILE A O 1
ATOM 711 N N . TYR A 1 88 ? -12.577 3.524 -2.385 1.00 98.12 88 TYR A N 1
ATOM 712 C CA . TYR A 1 88 ? -11.167 3.276 -2.661 1.00 98.12 88 TYR A CA 1
ATOM 713 C C . TYR A 1 88 ? -10.424 4.577 -2.960 1.00 98.12 88 TYR A C 1
ATOM 715 O O . TYR A 1 88 ? -11.037 5.591 -3.295 1.00 98.12 88 TYR A O 1
ATOM 723 N N . ILE A 1 89 ? -9.101 4.552 -2.808 1.00 98.12 89 ILE A N 1
ATOM 724 C CA . ILE A 1 89 ? -8.233 5.707 -3.048 1.00 98.12 89 ILE A CA 1
ATOM 725 C C . ILE A 1 89 ? -6.912 5.258 -3.670 1.00 98.12 89 ILE A C 1
ATOM 727 O O . ILE A 1 89 ? -6.368 4.233 -3.266 1.00 98.12 89 ILE A O 1
ATOM 731 N N . ASN A 1 90 ? -6.373 6.047 -4.598 1.00 97.69 90 ASN A N 1
ATOM 732 C CA . ASN A 1 90 ? -4.971 5.980 -4.988 1.00 97.69 90 ASN A CA 1
ATOM 733 C C . ASN A 1 90 ? -4.167 6.974 -4.123 1.00 97.69 90 ASN A C 1
ATOM 735 O O . ASN A 1 90 ? -4.312 8.185 -4.297 1.00 97.69 90 ASN A O 1
ATOM 739 N N . PRO A 1 91 ? -3.315 6.512 -3.190 1.00 96.69 91 PRO A N 1
ATOM 740 C CA . PRO A 1 91 ? -2.553 7.384 -2.298 1.00 96.69 91 PRO A CA 1
ATOM 741 C C . PRO A 1 91 ? -1.532 8.277 -3.007 1.00 96.69 91 PRO A C 1
ATOM 743 O O . PRO A 1 91 ? -1.134 9.287 -2.436 1.00 96.69 91 PRO A O 1
ATOM 746 N N . PHE A 1 92 ? -1.103 7.917 -4.221 1.00 96.38 92 PHE A N 1
ATOM 747 C CA . PHE A 1 92 ? -0.132 8.696 -4.990 1.00 96.38 92 PHE A CA 1
ATOM 748 C C . PHE A 1 92 ? -0.766 9.874 -5.727 1.00 96.38 92 PHE A C 1
ATOM 750 O O . PHE A 1 92 ? -0.106 10.887 -5.926 1.00 96.38 92 PHE A O 1
ATOM 757 N N . THR A 1 93 ? -2.036 9.758 -6.120 1.00 96.50 93 THR A N 1
ATOM 758 C CA . THR A 1 93 ? -2.735 10.802 -6.891 1.00 96.50 93 THR A CA 1
ATOM 759 C C . THR A 1 93 ? -3.834 11.503 -6.099 1.00 96.50 93 THR A C 1
ATOM 761 O O . THR A 1 93 ? -4.328 12.543 -6.521 1.00 96.50 93 THR A O 1
ATOM 764 N N . GLY A 1 94 ? -4.259 10.934 -4.968 1.00 96.62 94 GLY A N 1
ATOM 765 C CA . GLY A 1 94 ? -5.404 11.413 -4.192 1.00 96.62 94 GLY A CA 1
ATOM 766 C C . GLY A 1 94 ? -6.766 11.075 -4.808 1.00 96.62 94 GLY A C 1
ATOM 767 O O . GLY A 1 94 ? -7.792 11.377 -4.200 1.00 96.62 94 GLY A O 1
ATOM 768 N N . GLN A 1 95 ? -6.802 10.426 -5.977 1.00 97.62 95 GLN A N 1
ATOM 769 C CA . GLN A 1 95 ? -8.046 10.050 -6.644 1.00 97.62 95 GLN A CA 1
ATOM 770 C C . GLN A 1 95 ? -8.834 9.056 -5.788 1.00 97.62 95 GLN A C 1
ATOM 772 O O . GLN A 1 95 ? -8.289 8.041 -5.351 1.00 97.62 95 GLN A O 1
ATOM 777 N N . THR A 1 96 ? -10.123 9.322 -5.582 1.00 97.75 96 THR A N 1
ATOM 778 C CA . THR A 1 96 ? -11.050 8.425 -4.883 1.00 97.75 96 THR A CA 1
ATOM 779 C C . THR A 1 96 ? -12.086 7.854 -5.844 1.00 97.75 96 THR A C 1
ATOM 781 O O . THR A 1 96 ? -12.370 8.433 -6.892 1.00 97.75 96 THR A O 1
ATOM 784 N N . GLY A 1 97 ? -12.639 6.689 -5.516 1.00 96.31 97 GLY A N 1
ATOM 785 C CA . GLY A 1 97 ? -13.684 6.078 -6.329 1.00 96.31 97 GLY A CA 1
ATOM 786 C C . GLY A 1 97 ? -13.976 4.635 -5.950 1.00 96.31 97 GLY A C 1
ATOM 787 O O . GLY A 1 97 ? -13.891 4.248 -4.785 1.00 96.31 97 GLY A O 1
ATOM 788 N N . ASN A 1 98 ? -14.350 3.842 -6.950 1.00 95.88 98 ASN A N 1
ATOM 789 C CA . ASN A 1 98 ? -14.669 2.429 -6.782 1.00 95.88 98 ASN A CA 1
ATOM 790 C C . ASN A 1 98 ? -13.394 1.557 -6.776 1.00 95.88 98 ASN A C 1
ATOM 792 O O . ASN A 1 98 ? -12.268 2.050 -6.825 1.00 95.88 98 ASN A O 1
ATOM 796 N N . ARG A 1 99 ? -13.576 0.233 -6.756 1.00 93.56 99 ARG A N 1
ATOM 797 C CA . ARG A 1 99 ? -12.488 -0.750 -6.691 1.00 93.56 99 ARG A CA 1
ATOM 798 C C . ARG A 1 99 ? -11.382 -0.543 -7.740 1.00 93.56 99 ARG A C 1
ATOM 800 O O . ARG A 1 99 ? -10.222 -0.780 -7.408 1.00 93.56 99 ARG A O 1
ATOM 807 N N . SER A 1 100 ? -11.692 -0.077 -8.953 1.00 93.62 100 SER A N 1
ATOM 808 C CA . SER A 1 100 ? -10.680 0.133 -10.001 1.00 93.62 100 SER A CA 1
ATOM 809 C C . SER A 1 100 ? -9.707 1.273 -9.688 1.00 93.62 100 SER A C 1
ATOM 811 O O . SER A 1 100 ? -8.631 1.324 -10.269 1.00 93.62 100 SER A O 1
ATOM 813 N N . VAL A 1 101 ? -10.059 2.178 -8.768 1.00 96.12 101 VAL A N 1
ATOM 814 C CA . VAL A 1 101 ? -9.221 3.326 -8.389 1.00 96.12 101 VAL A CA 1
ATOM 815 C C . VAL A 1 101 ? -8.155 2.958 -7.362 1.00 96.12 101 VAL A C 1
ATOM 817 O O . VAL A 1 101 ? -7.109 3.592 -7.330 1.00 96.12 101 VAL A O 1
ATOM 820 N N . GLY A 1 102 ? -8.402 1.965 -6.505 1.00 94.88 102 GLY A N 1
ATOM 821 C CA . GLY A 1 102 ? -7.524 1.681 -5.363 1.00 94.88 102 GLY A CA 1
ATOM 822 C C . GLY A 1 102 ? -7.242 0.207 -5.132 1.00 94.88 102 GLY A C 1
ATOM 823 O O . GLY A 1 102 ? -6.921 -0.168 -4.011 1.00 94.88 102 GLY A O 1
ATOM 824 N N . THR A 1 103 ? -7.375 -0.658 -6.135 1.00 95.06 103 THR A N 1
ATOM 825 C CA . THR A 1 103 ? -6.942 -2.058 -6.009 1.00 95.06 103 THR A CA 1
ATOM 826 C C . THR A 1 103 ? -6.047 -2.462 -7.158 1.00 95.06 103 THR A C 1
ATOM 828 O O . THR A 1 103 ? -6.185 -1.939 -8.258 1.00 95.06 103 THR A O 1
ATOM 831 N N . HIS A 1 104 ? -5.13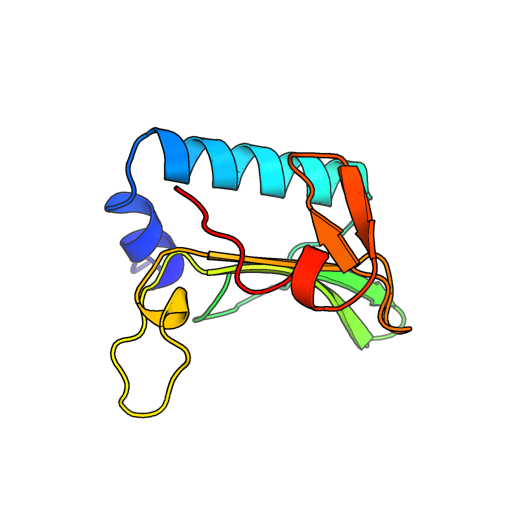7 -3.397 -6.884 1.00 93.81 104 HIS A N 1
ATOM 832 C CA . HIS A 1 104 ? -4.199 -3.933 -7.869 1.00 93.81 104 HIS A CA 1
ATOM 833 C C . HIS A 1 104 ? -3.307 -2.872 -8.537 1.00 93.81 104 HIS A C 1
ATOM 835 O O . HIS A 1 104 ? -2.830 -3.078 -9.649 1.00 93.81 104 HIS A O 1
ATOM 841 N N . LEU A 1 105 ? -3.052 -1.762 -7.841 1.00 94.56 105 LEU A N 1
ATOM 842 C CA . LEU A 1 105 ? -2.197 -0.687 -8.332 1.00 94.56 105 LEU A CA 1
ATOM 843 C C . LEU A 1 105 ? -0.728 -1.099 -8.235 1.00 94.56 105 LEU A C 1
ATOM 845 O O . LEU A 1 105 ? -0.312 -1.639 -7.211 1.00 94.56 105 LEU A O 1
ATOM 849 N N . GLU A 1 106 ? 0.052 -0.842 -9.280 1.00 94.38 106 GLU A N 1
ATOM 850 C CA . GLU A 1 106 ? 1.471 -1.212 -9.337 1.00 94.38 106 GLU A CA 1
ATOM 851 C C . GLU A 1 106 ? 2.288 -0.445 -8.284 1.00 94.38 106 GLU A C 1
ATOM 853 O O . GLU A 1 106 ? 2.040 0.730 -8.004 1.00 94.38 106 GLU A O 1
ATOM 858 N N . LEU A 1 107 ? 3.239 -1.134 -7.649 1.00 93.00 107 LEU A N 1
ATOM 859 C CA . LEU A 1 107 ? 4.183 -0.519 -6.711 1.00 93.00 107 LEU A CA 1
ATOM 860 C C . LEU A 1 107 ? 5.382 0.115 -7.417 1.00 93.00 107 LEU A C 1
ATOM 862 O O . LEU A 1 107 ? 6.049 0.937 -6.790 1.00 93.00 107 LEU A O 1
ATOM 866 N N . GLU A 1 108 ? 5.682 -0.281 -8.654 1.00 90.38 108 GLU A N 1
ATOM 867 C CA . GLU A 1 108 ? 6.791 0.207 -9.481 1.00 90.38 108 GLU A CA 1
ATOM 868 C C . GLU A 1 108 ? 6.616 -0.156 -10.952 1.00 90.38 108 GLU A C 1
ATOM 870 O O . GLU A 1 108 ? 5.899 -1.149 -11.213 1.00 90.38 108 GLU A O 1
#

pLDDT: mean 91.01, std 9.23, range [49.56, 98.5]

Secondary structure (DSSP, 8-state):
-PPPHHHHHHHHS-HHHHHHHHHHHHHHHHTTPEEPSS-SSSEEEEEEETTEEEEEEEEE-S----TTS-GGGGS-EEEEBS-TTS-EE-TTT--EESHHHHSSEE--

Foldseek 3Di:
DDDAPVRVLLVPDDPQLVVLVVLVVVVLVVVVWDFDPDDSFWTFTADQDPNDGDTFKTWGSDADPDPPDDPLSRAGFMFGADDPVAWGADSVPRDIDGRVHGPSHHSD

Radius of gyration: 13.64 Å; chains: 1; bounding box: 34×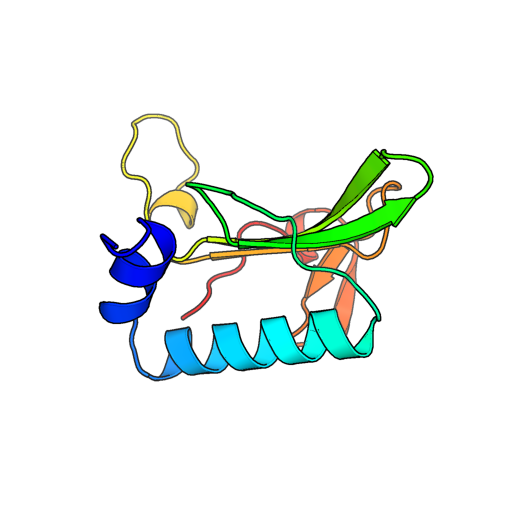31×34 Å